Protein AF-A0A1B7TFI7-F1 (afdb_monomer)

Nearest PDB structures (foldseek):
  6rn5-assembly1_A-2  TM=3.824E-01  e=9.289E+00  Streptomyces chartreusis

Sequence (92 aa):
MTGVIFRSWSSLTLRQKQSFINKFTNNYKKLYPGSKTNVSFAALKMDMEDFNDAPSLFGIFYEDLRNGKMIKSRLSHESFNHLLIEDKRKKK

Foldseek 3Di:
DPPFQFDAPVPDDLVLLLVLLVQVLVVLCVVCVPDPVNVVSCVQSPCCVVVSHRRCVVSVLLVCLNVVVCPPHPCNPCSNVVSTHTDPVPPD

Solvent-accessible surface area (backbone atoms only — not comparable to full-atom values): 5705 Å² total; per-residue (Å²): 131,88,74,86,50,64,56,56,64,89,75,50,53,69,70,54,44,43,50,39,53,55,50,51,53,52,51,48,37,71,78,42,70,88,44,70,62,53,56,54,52,50,63,65,54,55,63,26,75,83,70,77,44,62,61,65,69,59,43,52,54,50,47,33,55,74,69,66,63,43,67,98,44,92,71,46,47,69,77,55,62,76,63,58,52,70,46,72,84,71,80,115

Mean predicted aligned error: 4.23 Å

pLDDT: mean 91.61, std 11.99, range [39.0, 98.44]

Radius of gyration: 13.67 Å; Cα contacts (8 Å, |Δi|>4): 71; chains: 1; bounding box: 40×25×36 Å

Organism: NCBI:txid766949

Secondary structure (DSSP, 8-state):
--PPPBPPGGGS-HHHHHHHHHHHHHHHHHH-TT-THHHHHHHHTTTTTTTT---HHHHHHHHHHHTT---SSGGGSGGGGGGS-B-GGG--

Structure (mmCIF, N/CA/C/O backbone):
data_AF-A0A1B7TFI7-F1
#
_entry.id   AF-A0A1B7TFI7-F1
#
loop_
_atom_site.group_PDB
_atom_site.id
_atom_site.type_symbol
_atom_site.label_atom_id
_atom_site.label_alt_id
_atom_site.label_comp_id
_atom_site.label_asym_id
_atom_site.label_entity_id
_atom_site.label_seq_id
_atom_site.pdbx_PDB_ins_code
_atom_site.Cartn_x
_atom_site.Cartn_y
_atom_site.Cartn_z
_atom_site.occupancy
_atom_site.B_iso_or_equiv
_atom_site.auth_seq_id
_atom_site.auth_comp_id
_atom_site.auth_asym_id
_atom_site.auth_atom_id
_atom_site.pdbx_PDB_model_num
ATOM 1 N N . MET A 1 1 ? -19.493 4.190 21.323 1.00 39.00 1 MET A N 1
ATOM 2 C CA . MET A 1 1 ? -18.738 4.602 20.119 1.00 39.00 1 MET A CA 1
ATOM 3 C C . MET A 1 1 ? -18.574 3.380 19.235 1.00 39.00 1 MET A C 1
ATOM 5 O O . MET A 1 1 ? -17.886 2.450 19.633 1.00 39.00 1 MET A O 1
ATOM 9 N N . THR A 1 2 ? -19.254 3.311 18.093 1.00 50.84 2 THR A N 1
ATOM 10 C CA . THR A 1 2 ? -19.036 2.224 17.129 1.00 50.84 2 THR A CA 1
ATOM 11 C C . THR A 1 2 ? -17.686 2.456 16.458 1.00 50.84 2 THR A C 1
ATOM 13 O O . THR A 1 2 ? -17.584 3.283 15.554 1.00 50.84 2 THR A O 1
ATOM 16 N N . GLY A 1 3 ? -16.632 1.801 16.951 1.00 72.81 3 GLY A N 1
ATOM 17 C CA . GLY A 1 3 ? -15.319 1.849 16.313 1.00 72.81 3 GLY A CA 1
ATOM 18 C C . GLY A 1 3 ? -15.427 1.353 14.872 1.00 72.81 3 GLY A C 1
ATOM 19 O O . GLY A 1 3 ? -16.052 0.321 14.618 1.00 72.81 3 GLY A O 1
ATOM 20 N N . VAL A 1 4 ? -14.862 2.099 13.923 1.00 79.81 4 VAL A N 1
ATOM 21 C CA . VAL A 1 4 ? -14.779 1.655 12.528 1.00 79.81 4 VAL A CA 1
ATOM 22 C C . VAL A 1 4 ? -13.904 0.403 12.490 1.00 79.81 4 VAL A C 1
ATOM 24 O O . VAL A 1 4 ? -12.752 0.427 12.915 1.00 79.81 4 VAL A O 1
ATOM 27 N N . ILE A 1 5 ? -14.458 -0.710 12.010 1.00 88.69 5 ILE A N 1
ATOM 28 C CA . ILE A 1 5 ? -13.718 -1.965 11.859 1.00 88.69 5 ILE A CA 1
ATOM 29 C C . ILE A 1 5 ? -13.241 -2.047 10.417 1.00 88.69 5 ILE A C 1
ATOM 31 O O . ILE A 1 5 ? -14.053 -2.047 9.497 1.00 88.69 5 ILE A O 1
ATOM 35 N N . PHE A 1 6 ? -11.932 -2.160 10.215 1.00 94.44 6 PHE A N 1
ATOM 36 C CA . PHE A 1 6 ? -11.351 -2.374 8.893 1.00 94.44 6 PHE A CA 1
ATOM 37 C C . PHE A 1 6 ? -11.150 -3.866 8.611 1.00 94.44 6 PHE A C 1
ATOM 39 O O . PHE A 1 6 ? -10.793 -4.655 9.497 1.00 94.44 6 PHE A O 1
ATOM 46 N N . ARG A 1 7 ? -11.355 -4.251 7.352 1.00 96.19 7 ARG A N 1
ATOM 47 C CA . ARG A 1 7 ? -11.116 -5.607 6.838 1.00 96.19 7 ARG A CA 1
ATOM 48 C C . ARG A 1 7 ? -9.629 -5.949 6.886 1.00 96.19 7 ARG A C 1
ATOM 50 O O . ARG A 1 7 ? -8.817 -5.062 6.645 1.00 96.19 7 ARG A O 1
ATOM 57 N N . SER A 1 8 ? -9.280 -7.210 7.154 1.00 96.56 8 SER A N 1
ATOM 58 C CA . SER A 1 8 ? -7.897 -7.710 7.045 1.00 96.56 8 SER A CA 1
ATOM 59 C C . SER A 1 8 ? -7.467 -7.840 5.584 1.00 96.56 8 SER A C 1
ATOM 61 O O . SER A 1 8 ? -8.315 -8.062 4.711 1.00 96.56 8 SER A O 1
ATOM 63 N N . TRP A 1 9 ? -6.161 -7.782 5.321 1.00 97.56 9 TRP A N 1
ATOM 64 C CA . TRP A 1 9 ? -5.568 -7.956 3.993 1.00 97.56 9 TRP A CA 1
ATOM 65 C C . TRP A 1 9 ? -5.993 -9.271 3.339 1.00 97.56 9 TRP A C 1
ATOM 67 O O . TRP A 1 9 ? -6.399 -9.296 2.176 1.00 97.56 9 TRP A O 1
ATOM 77 N N . SER A 1 10 ? -5.956 -10.367 4.103 1.00 96.50 10 SER A N 1
ATOM 78 C CA . SER A 1 10 ? -6.351 -11.703 3.641 1.00 96.50 10 SER A CA 1
ATOM 79 C C . SER A 1 10 ? -7.797 -11.759 3.157 1.00 96.50 10 SER A C 1
ATOM 81 O O . SER A 1 10 ? -8.108 -12.517 2.244 1.00 96.50 10 SER A O 1
ATOM 83 N N . SER A 1 11 ? -8.672 -10.924 3.722 1.00 96.88 11 SER A N 1
ATOM 84 C CA . SER A 1 11 ? -10.078 -10.882 3.338 1.00 96.88 11 SER A CA 1
ATOM 85 C C . SER A 1 11 ? -10.344 -10.053 2.082 1.00 96.88 11 SER A C 1
ATOM 87 O O . SER A 1 11 ? -11.459 -10.113 1.570 1.00 96.88 11 SER A O 1
ATOM 89 N N . LEU A 1 12 ? -9.388 -9.246 1.605 1.00 97.06 12 LEU A N 1
ATOM 90 C CA . LEU A 1 12 ? -9.567 -8.373 0.443 1.00 97.06 12 LEU A CA 1
ATOM 91 C C . LEU A 1 12 ? -9.525 -9.162 -0.869 1.00 97.06 12 LEU A C 1
ATOM 93 O O . LEU A 1 12 ? -8.714 -10.070 -1.044 1.00 97.06 12 LEU A O 1
ATOM 97 N N . THR A 1 13 ? -10.358 -8.749 -1.826 1.00 97.25 13 THR A N 1
ATOM 98 C CA . THR A 1 13 ? -10.267 -9.242 -3.211 1.00 97.25 13 THR A CA 1
ATOM 99 C C . THR A 1 13 ? -8.973 -8.763 -3.872 1.00 97.25 13 THR A C 1
ATOM 101 O O . THR A 1 13 ? -8.425 -7.731 -3.476 1.00 97.25 13 THR A O 1
ATOM 104 N N . LEU A 1 14 ? -8.509 -9.456 -4.916 1.00 97.75 14 LEU A N 1
ATOM 105 C CA . LEU A 1 14 ? -7.324 -9.050 -5.684 1.00 97.75 14 LEU A CA 1
ATOM 106 C C . LEU A 1 14 ? -7.425 -7.591 -6.165 1.00 97.75 14 LEU A C 1
ATOM 108 O O . LEU A 1 14 ? -6.547 -6.781 -5.880 1.00 97.75 14 LEU A O 1
ATOM 112 N N . ARG A 1 15 ? -8.565 -7.216 -6.759 1.00 97.50 15 ARG A N 1
ATOM 113 C CA . ARG A 1 15 ? -8.839 -5.840 -7.207 1.00 97.50 15 ARG A CA 1
ATOM 114 C C . ARG A 1 15 ? -8.730 -4.811 -6.076 1.00 97.50 15 ARG A C 1
ATOM 116 O O . ARG A 1 15 ? -8.252 -3.700 -6.286 1.00 97.50 15 ARG A O 1
ATOM 123 N N . GLN A 1 16 ? -9.179 -5.155 -4.867 1.00 97.81 16 GLN A N 1
ATOM 124 C CA . GLN A 1 16 ? -9.060 -4.274 -3.698 1.00 97.81 16 GLN A CA 1
ATOM 125 C C . GLN A 1 16 ? -7.606 -4.115 -3.253 1.00 97.81 16 GLN A C 1
ATOM 127 O O . GLN A 1 16 ? -7.196 -2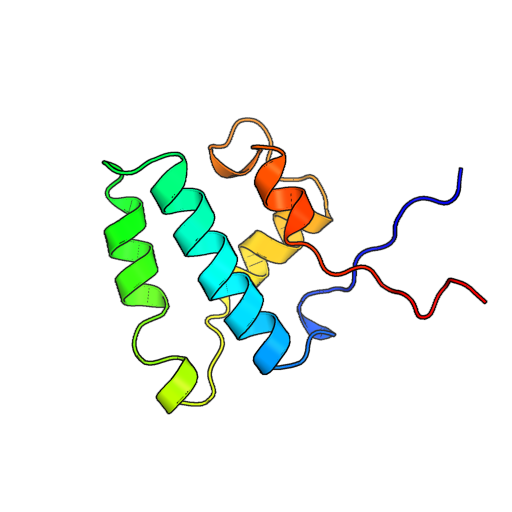.999 -2.940 1.00 97.81 16 GLN A O 1
ATOM 132 N N . LYS A 1 17 ? -6.830 -5.202 -3.274 1.00 98.44 17 LYS A N 1
ATOM 133 C CA . LYS A 1 17 ? -5.398 -5.185 -2.964 1.00 98.44 17 LYS A CA 1
ATOM 134 C C . LYS A 1 17 ? -4.626 -4.324 -3.966 1.00 98.44 17 LYS A C 1
ATOM 136 O O . LYS A 1 17 ? -3.964 -3.379 -3.555 1.00 98.44 17 LYS A O 1
ATOM 141 N N . GLN A 1 18 ? -4.794 -4.559 -5.266 1.00 98.19 18 GLN A N 1
ATOM 142 C CA . GLN A 1 18 ? -4.168 -3.755 -6.326 1.00 98.19 18 GLN A CA 1
ATOM 143 C C . GLN A 1 18 ? -4.578 -2.274 -6.240 1.00 98.19 18 GLN A C 1
ATOM 145 O O . GLN A 1 18 ? -3.734 -1.378 -6.310 1.00 98.19 18 GLN A O 1
ATOM 150 N N . SER A 1 19 ? -5.863 -1.989 -5.981 1.00 97.94 19 SER A N 1
ATOM 151 C CA . SER A 1 19 ? -6.340 -0.615 -5.768 1.00 97.94 19 SER A CA 1
ATOM 152 C C . SER A 1 19 ? -5.675 0.054 -4.564 1.00 97.94 19 SER A C 1
ATOM 154 O O . SER A 1 19 ? -5.285 1.221 -4.656 1.00 97.94 19 SER A O 1
ATOM 156 N N . PHE A 1 20 ? -5.516 -0.668 -3.450 1.00 98.06 20 PHE A N 1
ATOM 157 C CA . PHE A 1 20 ? -4.782 -0.178 -2.287 1.00 98.06 20 PHE A CA 1
ATOM 158 C C . PHE A 1 20 ? -3.327 0.133 -2.646 1.00 98.06 20 PHE A C 1
ATOM 160 O O . PHE A 1 20 ? -2.884 1.245 -2.382 1.00 98.06 20 PHE A O 1
ATOM 167 N N . ILE A 1 21 ? -2.611 -0.783 -3.308 1.00 98.44 21 ILE A N 1
ATOM 168 C CA . ILE A 1 21 ? -1.204 -0.600 -3.705 1.00 98.44 21 ILE A CA 1
ATOM 169 C C . ILE A 1 21 ? -1.036 0.653 -4.570 1.00 98.44 21 ILE A C 1
ATOM 171 O O . ILE A 1 21 ? -0.183 1.506 -4.302 1.00 98.44 21 ILE A O 1
ATOM 175 N N . ASN A 1 22 ? -1.892 0.824 -5.578 1.00 98.25 22 ASN A N 1
ATOM 176 C CA . ASN A 1 22 ? -1.854 1.995 -6.449 1.00 98.25 22 ASN A CA 1
ATOM 177 C C . ASN A 1 22 ? -2.114 3.296 -5.680 1.00 98.25 22 ASN A C 1
ATOM 179 O O . ASN A 1 22 ? -1.367 4.264 -5.829 1.00 98.25 22 ASN A O 1
ATOM 183 N N . LYS A 1 23 ? -3.128 3.329 -4.810 1.00 98.31 23 LYS A N 1
ATOM 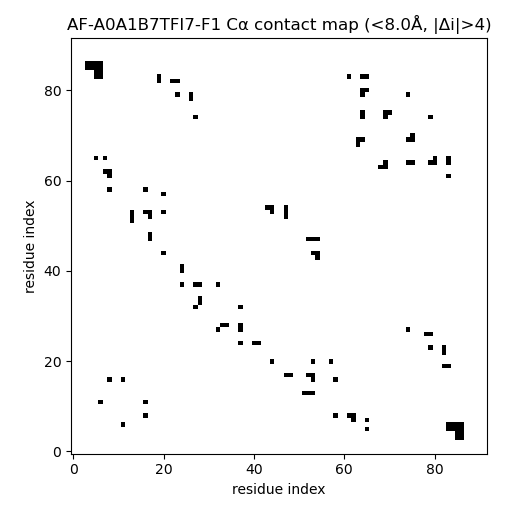184 C CA . LYS A 1 23 ? -3.431 4.516 -3.997 1.00 98.31 23 LYS A CA 1
ATOM 185 C C . LYS A 1 23 ? -2.339 4.813 -2.974 1.00 98.31 23 LYS A C 1
ATOM 187 O O . LYS A 1 23 ? -1.969 5.970 -2.816 1.00 98.31 23 LYS A O 1
ATOM 192 N N . PHE A 1 24 ? -1.804 3.787 -2.322 1.00 98.25 24 PHE A N 1
ATOM 193 C CA . PHE A 1 24 ? -0.749 3.892 -1.321 1.00 98.25 24 PHE A CA 1
ATOM 194 C C . PHE A 1 24 ? 0.524 4.487 -1.922 1.00 98.25 24 PHE A C 1
ATOM 196 O O . PHE A 1 24 ? 1.045 5.480 -1.416 1.00 98.25 24 PHE A O 1
ATOM 203 N N . THR A 1 25 ? 0.986 3.935 -3.046 1.00 97.88 25 THR A N 1
ATOM 204 C CA . THR A 1 25 ? 2.194 4.415 -3.734 1.00 97.88 25 THR A CA 1
ATOM 205 C C . THR A 1 25 ? 2.014 5.830 -4.285 1.00 97.88 25 THR A C 1
ATOM 207 O O . THR A 1 25 ? 2.901 6.668 -4.123 1.00 97.88 25 THR A O 1
ATOM 210 N N . ASN A 1 26 ? 0.839 6.148 -4.838 1.00 98.19 26 ASN A N 1
ATOM 211 C CA . ASN A 1 26 ? 0.522 7.503 -5.292 1.00 98.19 26 ASN A CA 1
ATOM 212 C C . ASN A 1 26 ? 0.444 8.508 -4.132 1.00 98.19 26 ASN A C 1
ATOM 214 O O . ASN A 1 26 ? 0.948 9.622 -4.260 1.00 98.19 26 ASN A O 1
ATOM 218 N N . ASN A 1 27 ? -0.160 8.132 -3.002 1.00 98.19 27 ASN A N 1
ATOM 219 C CA . ASN A 1 27 ? -0.228 8.975 -1.807 1.00 98.19 27 ASN A CA 1
ATOM 220 C C . ASN A 1 27 ? 1.175 9.248 -1.248 1.00 98.19 27 ASN A C 1
ATOM 222 O O . ASN A 1 27 ? 1.526 10.399 -1.001 1.00 98.19 27 ASN A O 1
ATOM 226 N N . TYR A 1 28 ? 2.010 8.210 -1.143 1.00 97.81 28 TYR A N 1
ATOM 227 C CA . TYR A 1 28 ? 3.395 8.358 -0.705 1.00 97.81 28 TYR A CA 1
ATOM 228 C C . TYR A 1 28 ? 4.186 9.296 -1.625 1.00 97.81 28 TYR A C 1
ATOM 230 O O . TYR A 1 28 ? 4.863 10.199 -1.139 1.00 97.81 28 TYR A O 1
ATOM 238 N N . LYS A 1 29 ? 4.059 9.142 -2.951 1.00 98.00 29 LYS A N 1
ATOM 239 C CA . LYS A 1 29 ? 4.730 10.009 -3.930 1.00 98.00 29 LYS A CA 1
ATOM 240 C C . LYS A 1 29 ? 4.295 11.471 -3.814 1.00 98.00 29 LYS A C 1
ATOM 242 O O . LYS A 1 29 ? 5.132 12.352 -3.965 1.00 98.00 29 LYS A O 1
ATOM 247 N 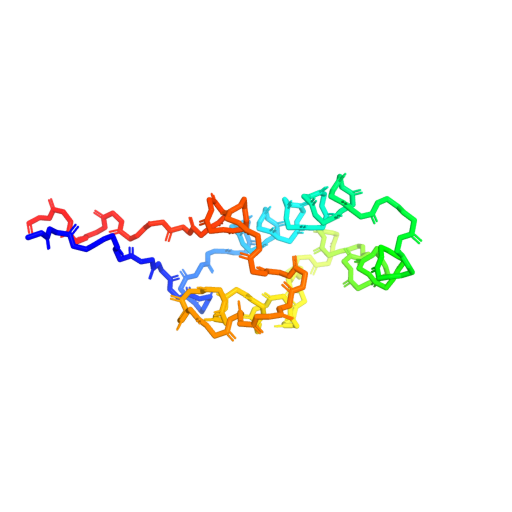N . LYS A 1 30 ? 3.015 11.739 -3.531 1.00 97.88 30 LYS A N 1
ATOM 248 C CA . LYS A 1 30 ? 2.507 13.106 -3.315 1.00 97.88 30 LYS A CA 1
ATOM 249 C C . LYS A 1 30 ? 3.100 13.750 -2.063 1.00 97.88 30 LYS A C 1
ATOM 251 O O . LYS A 1 30 ? 3.494 14.907 -2.117 1.00 97.88 30 LYS A O 1
ATOM 256 N N . LEU A 1 31 ? 3.180 13.004 -0.961 1.00 97.31 31 LEU A N 1
ATOM 257 C C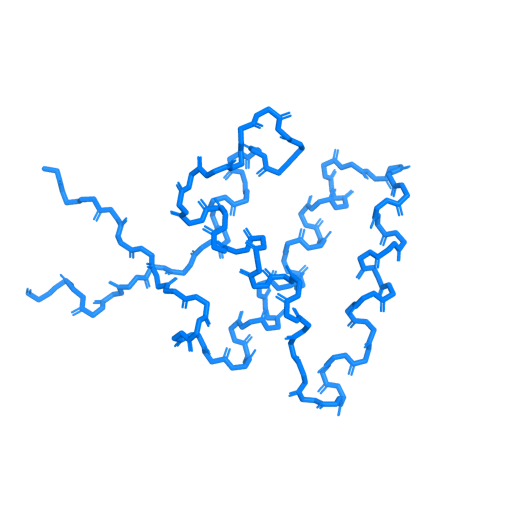A . LEU A 1 31 ? 3.747 13.500 0.297 1.00 97.31 31 LEU A CA 1
ATOM 258 C C . LEU A 1 31 ? 5.277 13.635 0.238 1.00 97.31 31 LEU A C 1
ATOM 260 O O . LEU A 1 31 ? 5.845 14.536 0.850 1.00 97.31 31 LEU A O 1
ATOM 264 N N . TYR A 1 32 ? 5.950 12.742 -0.493 1.00 96.62 32 TYR A N 1
ATOM 265 C CA . TYR A 1 32 ? 7.409 12.620 -0.507 1.00 96.62 32 TYR A CA 1
ATOM 266 C C . TYR A 1 32 ? 7.960 12.434 -1.936 1.00 96.62 32 TYR A C 1
ATOM 268 O O . TYR A 1 32 ? 8.535 11.382 -2.245 1.00 96.62 32 TYR A O 1
ATOM 276 N N . PRO A 1 33 ? 7.831 13.434 -2.830 1.00 96.69 33 PRO A N 1
ATOM 277 C CA . PRO A 1 33 ? 8.147 13.282 -4.255 1.00 96.69 33 PRO A CA 1
ATOM 278 C C . PRO A 1 33 ? 9.614 12.920 -4.534 1.00 96.69 33 PRO A C 1
ATOM 280 O O . PRO A 1 33 ? 9.884 12.108 -5.416 1.00 96.69 33 PRO A O 1
ATOM 283 N N . GLY A 1 34 ? 10.558 13.441 -3.744 1.00 96.38 34 GLY A N 1
ATOM 284 C CA . GLY A 1 34 ? 11.996 13.169 -3.891 1.00 96.38 34 GLY A CA 1
ATOM 285 C C . GLY A 1 34 ? 12.503 11.881 -3.224 1.00 96.38 34 GLY A C 1
ATOM 286 O O . GLY A 1 34 ? 13.706 11.636 -3.204 1.00 96.38 34 GLY A O 1
ATOM 287 N N . SER A 1 35 ? 11.632 11.060 -2.625 1.00 97.38 35 SER A N 1
ATOM 288 C CA . SER A 1 35 ? 12.077 9.863 -1.901 1.00 97.38 35 SER A CA 1
ATOM 289 C C . SER A 1 35 ? 12.463 8.726 -2.852 1.00 97.38 35 SER A C 1
ATOM 291 O O . SER A 1 35 ? 11.666 8.323 -3.700 1.00 97.38 35 SER A O 1
ATOM 293 N N . LYS A 1 36 ? 13.639 8.114 -2.640 1.00 96.75 36 LYS A N 1
ATOM 294 C CA . LYS A 1 36 ? 14.074 6.893 -3.351 1.00 96.75 36 LYS A CA 1
ATOM 295 C C . LYS A 1 36 ? 13.117 5.714 -3.146 1.00 96.75 36 LYS A C 1
ATOM 297 O O . LYS A 1 36 ? 13.033 4.844 -4.005 1.00 96.7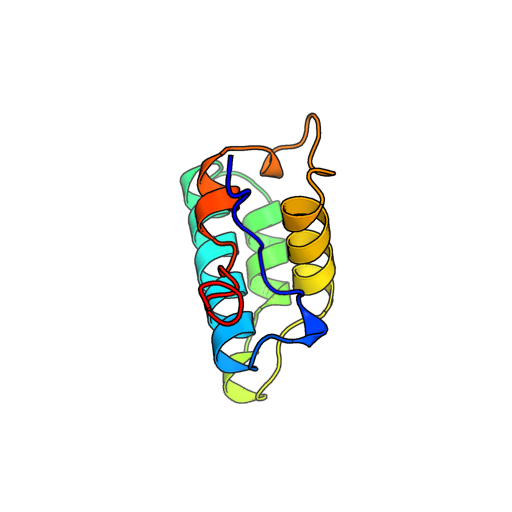5 36 LYS A O 1
ATOM 302 N N . THR A 1 37 ? 12.330 5.723 -2.069 1.00 96.44 37 THR A N 1
ATOM 303 C CA . THR A 1 37 ? 11.270 4.732 -1.838 1.00 96.44 37 THR A CA 1
ATOM 304 C C . THR A 1 37 ? 10.242 4.711 -2.974 1.00 96.44 37 THR A C 1
ATOM 306 O O . THR A 1 37 ? 9.691 3.653 -3.254 1.00 96.44 37 THR A O 1
ATOM 309 N N . ASN A 1 38 ? 10.027 5.825 -3.689 1.00 97.44 38 ASN A N 1
ATOM 310 C CA . ASN A 1 38 ? 9.161 5.848 -4.874 1.00 97.44 38 ASN A CA 1
ATOM 311 C C . ASN A 1 38 ? 9.667 4.911 -5.980 1.00 97.44 38 ASN A C 1
ATOM 313 O O . ASN A 1 38 ? 8.858 4.262 -6.636 1.00 97.44 38 ASN A O 1
ATOM 317 N N . VAL A 1 39 ? 10.989 4.814 -6.163 1.00 97.38 39 VAL A N 1
ATOM 318 C CA . VAL A 1 39 ? 11.609 3.906 -7.141 1.00 97.38 39 VAL A CA 1
ATOM 319 C C . VAL A 1 39 ? 11.405 2.459 -6.705 1.00 97.38 39 VAL A C 1
ATOM 321 O O . VAL A 1 39 ? 10.946 1.641 -7.496 1.00 97.38 39 VAL A O 1
ATOM 324 N N . SER A 1 40 ? 11.656 2.157 -5.427 1.00 96.81 40 SER A N 1
ATOM 325 C CA . SER A 1 40 ? 11.417 0.823 -4.867 1.00 96.81 40 SER A CA 1
ATOM 326 C C . SER A 1 40 ? 9.951 0.407 -4.997 1.00 96.81 40 SER A C 1
ATOM 328 O O . SER A 1 40 ? 9.665 -0.697 -5.440 1.00 96.81 40 SER A O 1
ATOM 330 N N . PHE A 1 41 ? 9.009 1.292 -4.665 1.00 97.62 41 PHE A N 1
ATOM 331 C CA . PHE A 1 41 ? 7.579 1.024 -4.806 1.00 97.62 41 PHE A CA 1
ATOM 332 C C . PHE A 1 41 ? 7.146 0.832 -6.256 1.00 97.62 41 PHE A C 1
ATOM 334 O O . PHE A 1 41 ? 6.297 -0.019 -6.502 1.00 97.62 41 PHE A O 1
ATOM 341 N N . ALA A 1 42 ? 7.712 1.589 -7.200 1.00 96.81 42 ALA A N 1
ATOM 342 C CA . ALA A 1 42 ? 7.442 1.400 -8.620 1.00 96.81 42 ALA A CA 1
ATOM 343 C C . ALA A 1 42 ? 7.912 0.021 -9.100 1.00 96.81 42 ALA A C 1
ATOM 345 O O . ALA A 1 42 ? 7.138 -0.680 -9.741 1.00 96.81 42 ALA A O 1
ATOM 346 N N . ALA A 1 43 ? 9.127 -0.390 -8.725 1.00 96.94 43 ALA A N 1
ATOM 347 C CA . ALA A 1 43 ? 9.661 -1.708 -9.062 1.00 96.94 43 ALA A CA 1
ATOM 348 C C . ALA A 1 43 ? 8.836 -2.843 -8.434 1.00 96.94 43 ALA A C 1
ATOM 350 O O . ALA A 1 43 ? 8.499 -3.807 -9.104 1.00 96.94 43 ALA A O 1
ATOM 351 N N . LEU A 1 44 ? 8.456 -2.705 -7.162 1.00 96.38 44 LEU A N 1
ATOM 352 C CA . LEU A 1 44 ? 7.695 -3.728 -6.441 1.00 96.38 44 LEU A CA 1
ATOM 353 C C . LEU A 1 44 ? 6.288 -3.955 -6.993 1.00 96.38 44 LEU A C 1
ATOM 355 O O . LEU A 1 44 ? 5.764 -5.049 -6.834 1.00 96.38 44 LEU A O 1
ATOM 359 N N . LYS A 1 45 ? 5.650 -2.928 -7.565 1.00 96.25 45 LYS A N 1
ATOM 360 C CA . LYS A 1 45 ? 4.292 -3.041 -8.119 1.00 96.25 45 LYS A CA 1
ATOM 361 C C . LYS A 1 45 ? 4.259 -3.254 -9.635 1.00 96.25 45 LYS A C 1
ATOM 363 O O . LYS A 1 45 ? 3.170 -3.257 -10.206 1.00 96.25 45 LYS A O 1
ATOM 368 N N . MET A 1 46 ? 5.427 -3.325 -10.271 1.00 95.56 46 MET A N 1
ATOM 369 C CA . MET A 1 46 ? 5.561 -3.476 -11.717 1.00 95.56 46 MET A CA 1
ATOM 370 C C . MET A 1 46 ? 4.782 -4.709 -12.181 1.00 95.56 46 MET A C 1
ATOM 372 O O . MET A 1 46 ? 4.841 -5.749 -11.530 1.00 95.56 46 MET A O 1
ATOM 376 N N . ASP A 1 47 ? 3.998 -4.540 -13.243 1.00 93.69 47 ASP A N 1
ATOM 377 C CA . ASP A 1 47 ? 3.218 -5.580 -13.926 1.00 93.69 47 ASP A CA 1
ATOM 378 C C . ASP A 1 47 ? 2.268 -6.402 -13.026 1.00 93.69 47 ASP A C 1
ATOM 380 O O . ASP A 1 47 ? 1.749 -7.440 -13.434 1.00 93.69 47 ASP A O 1
ATOM 384 N N . MET A 1 48 ? 1.963 -5.937 -11.803 1.00 96.31 48 MET A N 1
ATOM 385 C CA . MET A 1 48 ? 1.095 -6.679 -10.873 1.00 96.31 48 MET A CA 1
ATOM 386 C C . MET A 1 48 ? -0.307 -6.929 -11.452 1.00 96.31 48 MET A C 1
ATOM 388 O O . MET A 1 48 ? -0.960 -7.908 -11.106 1.00 96.31 48 MET A O 1
ATOM 392 N N . GLU A 1 49 ? -0.796 -6.026 -12.307 1.00 94.00 49 GLU A N 1
ATOM 393 C CA . GLU A 1 49 ? -2.107 -6.156 -12.947 1.00 94.00 49 GLU A CA 1
ATOM 394 C C . GLU A 1 49 ? -2.064 -7.201 -14.068 1.00 94.00 49 GLU A C 1
ATOM 396 O O . GLU A 1 49 ? -2.950 -8.053 -14.126 1.00 94.00 49 GLU A O 1
ATOM 401 N N . ASP A 1 50 ? -0.990 -7.216 -14.860 1.00 95.88 50 ASP A N 1
ATOM 402 C CA . ASP A 1 50 ? -0.794 -8.157 -15.969 1.00 95.88 50 ASP A CA 1
ATOM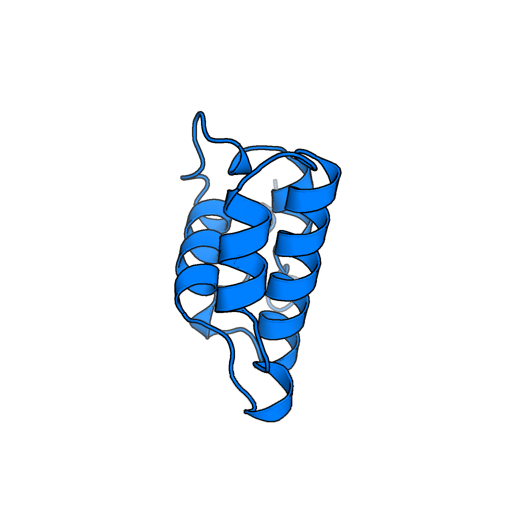 403 C C . ASP A 1 50 ? -0.632 -9.601 -15.472 1.00 95.88 50 ASP A C 1
ATOM 405 O O . ASP A 1 50 ? -1.151 -10.542 -16.074 1.00 95.88 50 ASP A O 1
ATOM 409 N N . PHE A 1 51 ? 0.019 -9.779 -14.319 1.00 96.00 51 PHE A N 1
ATOM 410 C CA . PHE A 1 51 ? 0.226 -11.089 -13.699 1.00 96.00 51 PHE A CA 1
ATOM 411 C C . PHE A 1 51 ? -0.853 -11.486 -12.677 1.00 96.00 51 PHE A C 1
ATOM 413 O O . PHE A 1 51 ? -0.715 -12.518 -12.022 1.00 96.00 51 PHE A O 1
ATOM 420 N N . ASN A 1 52 ? -1.946 -10.719 -12.544 1.00 95.19 52 ASN A N 1
ATOM 421 C CA . ASN A 1 52 ? -2.998 -10.953 -11.540 1.00 95.19 52 ASN A CA 1
ATOM 422 C C . ASN A 1 52 ? -2.455 -11.105 -10.102 1.00 95.19 52 ASN A C 1
ATOM 424 O O . ASN A 1 52 ? -2.960 -11.902 -9.306 1.00 95.19 52 ASN A O 1
ATOM 428 N N . ASP A 1 53 ? -1.441 -10.315 -9.759 1.00 95.62 53 ASP A N 1
ATOM 429 C CA . ASP A 1 53 ? -0.747 -10.363 -8.478 1.00 95.62 53 ASP A CA 1
ATOM 430 C C . ASP A 1 53 ? -1.053 -9.137 -7.595 1.00 95.62 53 ASP A C 1
ATOM 432 O O . ASP A 1 53 ? -1.550 -8.092 -8.031 1.00 95.62 53 ASP A O 1
ATOM 436 N N . ALA A 1 54 ? -0.768 -9.283 -6.305 1.00 97.00 54 ALA A N 1
ATOM 437 C CA . ALA A 1 54 ? -0.711 -8.211 -5.329 1.00 97.00 54 ALA A CA 1
ATOM 438 C C . ALA A 1 54 ? 0.473 -8.461 -4.376 1.00 97.00 54 ALA A C 1
ATOM 440 O O . ALA A 1 54 ? 0.328 -9.246 -3.429 1.00 97.00 54 ALA A O 1
ATOM 441 N N . PRO A 1 55 ? 1.613 -7.766 -4.564 1.00 96.38 55 PRO A N 1
ATOM 442 C CA . PRO A 1 55 ? 2.830 -8.039 -3.810 1.00 96.38 55 PRO A CA 1
ATOM 443 C C . PRO A 1 55 ? 2.615 -8.025 -2.290 1.00 96.38 55 PRO A C 1
ATOM 445 O O . PRO A 1 55 ? 2.156 -7.038 -1.703 1.00 96.38 55 PRO A O 1
ATOM 448 N N . SER A 1 56 ? 2.993 -9.128 -1.637 1.00 93.81 56 SER A N 1
ATOM 449 C CA . SER A 1 56 ? 2.693 -9.396 -0.219 1.00 93.81 56 SER A CA 1
ATOM 450 C C . SER A 1 56 ? 3.253 -8.352 0.752 1.00 93.81 56 SER A C 1
ATOM 452 O O . SER A 1 56 ? 2.660 -8.119 1.804 1.00 93.81 56 SER A O 1
ATOM 454 N N . LEU A 1 57 ? 4.347 -7.671 0.391 1.00 95.62 57 LEU A N 1
ATOM 455 C CA . LEU A 1 57 ? 4.922 -6.586 1.191 1.00 95.62 57 LEU A CA 1
ATOM 456 C C . LEU A 1 57 ? 3.906 -5.464 1.462 1.00 95.62 57 LEU A C 1
ATOM 458 O O . LEU A 1 57 ? 3.846 -4.941 2.572 1.00 95.62 57 LEU A O 1
ATOM 462 N N . PHE A 1 58 ? 3.050 -5.131 0.492 1.00 97.81 58 PHE A N 1
ATOM 463 C CA . PHE A 1 58 ? 2.001 -4.133 0.715 1.00 97.81 58 PHE A CA 1
ATOM 464 C C . PHE A 1 58 ? 0.913 -4.626 1.672 1.00 97.81 58 PHE A C 1
ATOM 466 O O . PHE A 1 58 ? 0.280 -3.810 2.339 1.00 97.81 58 PHE A O 1
ATOM 473 N N . GLY A 1 59 ? 0.734 -5.943 1.797 1.00 97.44 59 GLY A N 1
ATOM 474 C CA . GLY A 1 59 ? -0.118 -6.534 2.823 1.00 97.44 59 GLY A CA 1
ATOM 475 C C . GLY A 1 59 ? 0.411 -6.312 4.238 1.00 97.44 59 GLY A C 1
ATOM 476 O O . GLY A 1 59 ? -0.381 -6.052 5.140 1.00 97.44 59 GLY A O 1
ATOM 477 N N . ILE A 1 60 ? 1.736 -6.314 4.424 1.00 96.50 60 ILE A N 1
ATOM 478 C CA . ILE A 1 60 ? 2.364 -5.969 5.709 1.00 96.50 60 ILE A CA 1
ATOM 479 C C . ILE A 1 60 ? 2.060 -4.508 6.055 1.00 96.50 60 ILE A C 1
ATOM 481 O O . ILE A 1 60 ? 1.541 -4.230 7.133 1.00 96.50 60 ILE A O 1
ATOM 485 N N . PHE A 1 61 ? 2.269 -3.580 5.112 1.00 96.62 61 PHE A N 1
ATOM 486 C CA . PHE A 1 61 ? 1.944 -2.164 5.331 1.00 96.62 61 PHE A CA 1
ATOM 487 C C . PHE A 1 61 ? 0.462 -1.940 5.631 1.00 96.62 61 PHE A C 1
ATOM 489 O O . PHE A 1 61 ? 0.123 -1.136 6.497 1.00 96.62 61 PHE A O 1
ATOM 496 N N . TYR A 1 62 ? -0.422 -2.654 4.932 1.00 97.38 62 TYR A N 1
ATOM 497 C CA . TYR A 1 62 ? -1.858 -2.591 5.172 1.00 97.38 62 TYR A CA 1
ATOM 498 C C . TYR A 1 62 ? -2.213 -3.032 6.599 1.00 97.38 62 TYR A C 1
ATOM 500 O O . TYR A 1 62 ? -2.967 -2.343 7.286 1.00 97.38 62 TYR A O 1
ATOM 508 N N . GLU A 1 63 ? -1.666 -4.158 7.066 1.00 96.69 63 GLU A N 1
ATOM 509 C CA . GLU A 1 63 ? -1.929 -4.659 8.418 1.00 96.69 63 GLU A CA 1
ATOM 510 C C . GLU A 1 63 ? -1.321 -3.761 9.498 1.00 96.69 63 GLU A C 1
ATOM 512 O O . GLU A 1 63 ? -1.946 -3.534 10.534 1.00 96.69 63 GLU A O 1
ATOM 517 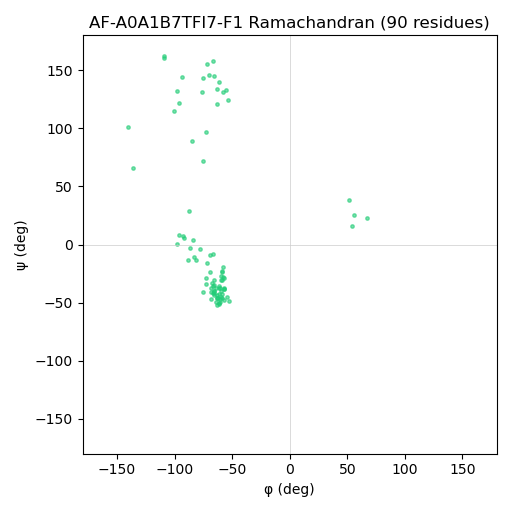N N . ASP A 1 64 ? -0.141 -3.193 9.269 1.00 95.00 64 ASP A N 1
ATOM 518 C CA . ASP A 1 64 ? 0.465 -2.258 10.216 1.00 95.00 64 ASP A CA 1
ATOM 519 C C . ASP A 1 64 ? -0.339 -0.960 10.340 1.00 95.00 64 ASP A C 1
ATOM 521 O O . ASP A 1 64 ? -0.537 -0.473 11.455 1.00 95.00 64 ASP A O 1
ATOM 525 N N . LEU A 1 65 ? -0.863 -0.429 9.229 1.00 94.44 65 LEU A N 1
ATOM 526 C CA . LEU A 1 65 ? -1.803 0.697 9.248 1.00 94.44 65 LEU A CA 1
ATOM 527 C C . LEU A 1 65 ? -3.083 0.327 10.001 1.00 94.44 65 LEU A C 1
ATOM 529 O O . LEU A 1 65 ? -3.490 1.029 10.924 1.00 94.44 65 LEU A O 1
ATOM 533 N N . ARG A 1 66 ? -3.688 -0.815 9.655 1.00 94.00 66 ARG A N 1
ATOM 534 C CA . ARG A 1 66 ? -4.919 -1.317 10.277 1.00 94.00 66 ARG A CA 1
ATOM 535 C C . ARG A 1 66 ? -4.787 -1.491 11.791 1.00 94.00 66 ARG A C 1
ATOM 537 O O . ARG A 1 66 ? -5.744 -1.232 12.515 1.00 94.00 66 ARG A O 1
ATOM 544 N N . ASN A 1 67 ? -3.630 -1.951 12.258 1.00 92.69 67 ASN A N 1
ATOM 545 C CA . ASN A 1 67 ? -3.362 -2.209 13.672 1.00 92.69 67 ASN A CA 1
ATOM 546 C C . ASN A 1 67 ? -2.738 -1.001 14.399 1.00 92.69 67 ASN A C 1
ATOM 548 O O . ASN A 1 67 ? -2.349 -1.137 15.556 1.00 92.69 67 ASN A O 1
ATOM 552 N N . GLY A 1 68 ? -2.605 0.159 13.740 1.00 88.62 68 GLY A N 1
ATOM 553 C CA . GLY A 1 68 ? -2.045 1.373 14.344 1.00 88.62 68 GLY A CA 1
ATOM 554 C C . GLY A 1 68 ? -0.556 1.277 14.700 1.00 88.62 68 GLY A C 1
ATOM 555 O O . GLY A 1 68 ? -0.080 2.004 15.567 1.00 88.62 68 GLY A O 1
ATOM 556 N N . LYS A 1 69 ? 0.195 0.379 14.051 1.00 89.12 69 LYS A N 1
ATOM 557 C CA . LYS A 1 69 ? 1.619 0.121 14.334 1.00 89.12 69 LYS A CA 1
ATOM 558 C C . LYS A 1 69 ? 2.573 1.092 13.638 1.00 89.12 69 LYS A C 1
ATOM 560 O O . LYS A 1 69 ? 3.759 1.121 13.956 1.00 89.12 69 LYS A O 1
ATOM 565 N N . MET A 1 70 ? 2.074 1.905 12.707 1.00 83.25 70 MET A N 1
ATOM 566 C CA . MET A 1 70 ? 2.857 2.922 12.001 1.00 83.25 70 MET A CA 1
ATOM 567 C C . MET A 1 70 ? 3.121 4.138 12.901 1.00 83.25 70 MET A C 1
ATOM 569 O O . MET A 1 70 ? 2.547 5.204 12.713 1.00 83.25 70 MET A O 1
ATOM 573 N N . ILE A 1 71 ? 3.992 3.978 13.899 1.00 75.69 71 ILE A N 1
ATOM 574 C CA . ILE A 1 71 ? 4.378 5.034 14.843 1.00 75.69 71 ILE A CA 1
ATOM 575 C C . ILE A 1 71 ? 5.704 5.657 14.389 1.00 75.69 71 ILE A C 1
ATOM 577 O O . ILE A 1 71 ? 6.656 4.940 14.089 1.00 75.69 71 ILE A O 1
ATOM 581 N N . LYS A 1 72 ? 5.784 6.997 14.354 1.00 77.75 72 LYS A N 1
ATOM 582 C CA . LYS A 1 72 ? 6.998 7.766 13.990 1.00 77.75 72 LYS A CA 1
ATOM 583 C C . LYS A 1 72 ? 7.589 7.416 12.610 1.00 77.75 72 LYS A C 1
ATOM 585 O O . LYS A 1 72 ? 8.779 7.616 12.374 1.00 77.75 72 LYS A O 1
ATOM 590 N N . SER A 1 73 ? 6.774 6.916 11.683 1.00 87.31 73 SER A N 1
ATOM 591 C CA . SER A 1 73 ? 7.183 6.625 10.306 1.00 87.31 73 SER A CA 1
ATOM 592 C C . SER A 1 73 ? 6.540 7.615 9.334 1.00 87.31 73 SER A C 1
ATOM 594 O O . SER A 1 73 ? 5.508 8.207 9.624 1.00 87.31 73 SER A O 1
ATOM 596 N N . ARG A 1 74 ? 7.088 7.756 8.122 1.00 89.38 74 ARG A N 1
ATOM 597 C CA . ARG A 1 74 ? 6.427 8.521 7.041 1.00 89.38 74 ARG A CA 1
ATOM 598 C C . ARG A 1 74 ? 5.033 7.985 6.685 1.00 89.38 74 ARG A C 1
ATOM 600 O O . ARG A 1 74 ? 4.236 8.685 6.073 1.00 89.38 74 ARG A O 1
ATOM 607 N N . LEU A 1 75 ? 4.750 6.738 7.054 1.00 90.50 75 LEU A N 1
ATOM 608 C CA . LEU A 1 75 ? 3.473 6.074 6.821 1.00 90.50 75 LEU A CA 1
ATOM 609 C C . LEU A 1 75 ? 2.457 6.344 7.940 1.00 90.50 75 LEU A C 1
ATOM 611 O O . LEU A 1 75 ? 1.319 5.910 7.824 1.00 90.50 75 LEU A O 1
ATOM 615 N N . SER A 1 76 ? 2.833 7.077 8.995 1.00 90.31 76 SER A N 1
ATOM 616 C CA . SER A 1 76 ? 1.917 7.483 10.067 1.00 90.31 76 SER A CA 1
ATOM 617 C C . SER A 1 76 ? 1.012 8.657 9.682 1.00 90.31 76 SER A C 1
ATOM 619 O O . SER A 1 76 ? 0.188 9.080 10.489 1.00 90.31 76 SER A O 1
ATOM 621 N N . HIS A 1 77 ? 1.192 9.238 8.491 1.00 93.62 77 HIS A N 1
ATOM 622 C CA . HIS A 1 77 ? 0.365 10.344 8.020 1.00 93.62 77 HIS A CA 1
ATOM 623 C C . HIS A 1 77 ? -1.097 9.890 7.867 1.00 93.62 77 HIS A C 1
ATOM 625 O O . HIS A 1 77 ? -1.368 8.847 7.271 1.00 93.62 77 HIS A O 1
ATOM 631 N N . GLU A 1 78 ? -2.049 10.686 8.359 1.00 92.19 78 GLU A N 1
ATOM 632 C CA . GLU A 1 78 ? -3.469 10.304 8.435 1.00 92.19 78 GLU A CA 1
ATOM 633 C C . GLU A 1 78 ? -4.080 9.909 7.084 1.00 92.19 78 GLU A C 1
ATOM 635 O O . GLU A 1 78 ? -4.950 9.041 7.021 1.00 92.19 78 GLU A O 1
ATOM 640 N N . SER A 1 79 ? -3.567 10.469 5.983 1.00 95.25 79 SER A N 1
ATOM 641 C CA . SER A 1 79 ? -4.036 10.141 4.634 1.00 95.25 79 SER A CA 1
ATOM 642 C C . SER A 1 79 ? -3.896 8.659 4.276 1.00 95.25 79 SER A C 1
ATOM 644 O O . SER A 1 79 ? -4.649 8.170 3.435 1.00 95.25 79 SER A O 1
ATOM 646 N N . PHE A 1 80 ? -2.991 7.920 4.928 1.00 95.31 80 PHE A N 1
ATOM 647 C CA . PHE A 1 80 ? -2.882 6.473 4.752 1.00 95.31 80 PHE A CA 1
ATOM 648 C C . PHE A 1 80 ? -4.029 5.701 5.422 1.00 95.31 80 PHE A C 1
ATOM 650 O O . PHE A 1 80 ? -4.427 4.657 4.907 1.00 95.31 80 PHE A O 1
ATOM 657 N N . ASN A 1 81 ? -4.628 6.223 6.498 1.00 92.38 81 ASN A N 1
ATOM 658 C CA . ASN A 1 81 ? -5.767 5.583 7.166 1.00 92.38 81 ASN A CA 1
ATOM 659 C C . ASN A 1 81 ? -7.020 5.589 6.281 1.00 92.38 81 ASN A C 1
ATOM 661 O O . ASN A 1 81 ? -7.778 4.622 6.277 1.00 92.38 81 ASN A O 1
ATOM 665 N N . HIS A 1 82 ? -7.200 6.625 5.455 1.00 93.25 82 HIS A N 1
ATOM 666 C CA . HIS A 1 82 ? -8.297 6.701 4.480 1.00 93.25 82 HIS A CA 1
ATOM 667 C C . HIS A 1 82 ? -8.193 5.665 3.346 1.00 93.25 82 HIS A C 1
ATOM 669 O O . HIS A 1 82 ? -9.119 5.528 2.546 1.00 93.25 82 HIS A O 1
ATOM 675 N N . LEU A 1 83 ? -7.074 4.937 3.255 1.00 95.62 83 LEU A N 1
ATOM 676 C CA . LEU A 1 83 ? -6.887 3.857 2.286 1.00 95.62 83 LEU A CA 1
ATOM 677 C C . LEU A 1 83 ? -7.372 2.499 2.811 1.00 95.62 83 LEU A C 1
ATOM 679 O O . LEU A 1 83 ? -7.493 1.558 2.021 1.00 95.62 83 LEU A O 1
ATOM 683 N N . LEU A 1 84 ? -7.642 2.384 4.116 1.00 95.19 84 LEU A N 1
ATOM 684 C CA . LEU A 1 8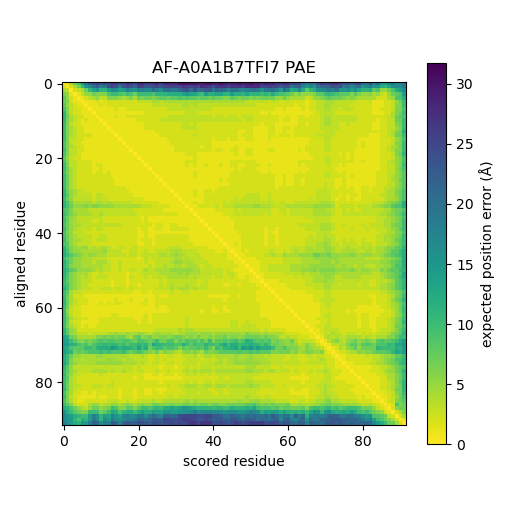4 ? -8.174 1.168 4.722 1.00 95.19 84 LEU A CA 1
ATOM 685 C C . LEU A 1 84 ? -9.624 0.934 4.286 1.00 95.19 84 LEU A C 1
ATOM 687 O O . LEU A 1 84 ? -10.407 1.862 4.091 1.00 95.19 84 LEU A O 1
ATOM 691 N N . ILE A 1 85 ? -9.994 -0.338 4.139 1.00 95.38 85 ILE A N 1
ATOM 692 C CA . ILE A 1 85 ? -11.324 -0.719 3.660 1.00 95.38 85 ILE A CA 1
ATOM 693 C C . ILE A 1 85 ? -12.190 -1.117 4.852 1.00 95.38 85 ILE A C 1
ATOM 695 O O . ILE A 1 85 ? -11.928 -2.122 5.515 1.00 95.38 85 ILE A O 1
ATOM 699 N N . GLU A 1 86 ? -13.246 -0.345 5.103 1.00 92.81 86 GLU A N 1
ATOM 700 C CA . GLU A 1 86 ? -14.212 -0.629 6.166 1.00 92.81 86 GLU A CA 1
ATOM 701 C C . GLU A 1 86 ? -14.934 -1.967 5.954 1.00 92.81 86 GLU A C 1
ATOM 703 O O . GLU A 1 86 ? -15.356 -2.318 4.845 1.00 92.81 86 GLU A O 1
ATOM 708 N N . ASP A 1 87 ? -15.132 -2.706 7.042 1.00 88.19 87 ASP A N 1
ATOM 709 C CA . ASP A 1 87 ? -15.962 -3.901 7.066 1.00 88.19 87 ASP A CA 1
ATOM 710 C C . ASP A 1 87 ? -17.432 -3.530 7.285 1.00 88.19 87 ASP A C 1
ATOM 712 O O . ASP A 1 87 ? -17.950 -3.486 8.402 1.00 88.19 87 ASP A O 1
ATOM 716 N N . LYS A 1 88 ? -18.134 -3.281 6.177 1.00 80.44 88 LYS A N 1
ATOM 717 C CA . LYS A 1 88 ? -19.564 -2.938 6.186 1.00 80.44 88 LYS A CA 1
ATOM 718 C C . LYS A 1 88 ? -20.475 -4.100 6.603 1.00 80.44 88 LYS A C 1
ATOM 720 O O . LYS A 1 88 ? -21.657 -3.872 6.838 1.00 80.44 88 LYS A O 1
ATOM 725 N N . ARG A 1 89 ? -19.956 -5.329 6.732 1.00 69.75 89 ARG A N 1
ATOM 726 C CA . ARG A 1 89 ? -20.750 -6.513 7.117 1.00 69.75 89 ARG A CA 1
ATOM 727 C C . ARG A 1 89 ? -21.167 -6.499 8.590 1.00 69.75 89 ARG A C 1
ATOM 729 O O . ARG A 1 89 ? -22.065 -7.243 8.959 1.00 69.75 89 ARG A O 1
ATOM 736 N N . LYS A 1 90 ? -20.540 -5.652 9.416 1.00 55.72 90 LYS A N 1
ATOM 737 C CA . LYS A 1 90 ? -20.826 -5.514 10.855 1.00 55.72 90 LYS A CA 1
ATOM 738 C C . LYS A 1 90 ? -21.792 -4.374 11.212 1.00 55.72 90 LYS A C 1
ATOM 740 O O . LYS A 1 90 ? -21.970 -4.096 12.389 1.00 55.72 90 LYS A O 1
ATOM 745 N N . LYS A 1 91 ? -22.419 -3.711 10.230 1.00 52.75 91 LYS A N 1
ATOM 746 C CA . LYS A 1 91 ? -23.495 -2.719 10.458 1.00 52.75 91 LYS A CA 1
ATOM 747 C C . LYS A 1 91 ? -24.897 -3.359 10.534 1.00 52.75 91 LYS A C 1
ATOM 749 O O . LYS A 1 91 ? -25.867 -2.724 10.134 1.00 52.75 91 LYS A O 1
ATOM 754 N N . LYS A 1 92 ? -24.993 -4.615 10.979 1.00 41.28 92 LYS A N 1
ATOM 75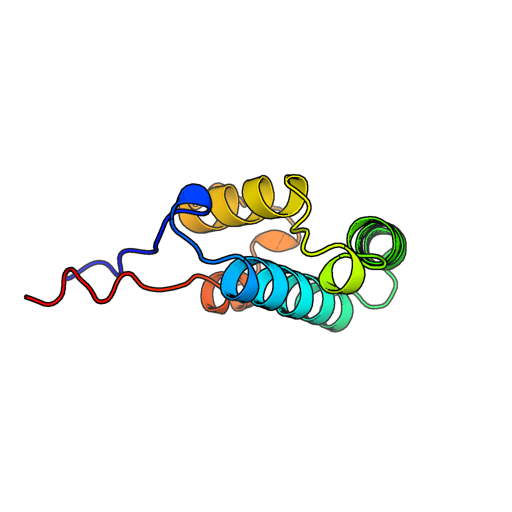5 C CA . LYS A 1 92 ? -26.265 -5.313 11.207 1.00 41.28 92 LYS A CA 1
ATOM 756 C C . LYS A 1 92 ? -26.543 -5.402 12.695 1.00 41.28 92 LYS A C 1
ATOM 758 O O . LYS A 1 92 ? -25.583 -5.750 13.416 1.00 41.28 92 LYS A O 1
#